Protein AF-M3GC51-F1 (afdb_monomer_lite)

Structure (mmCIF, N/CA/C/O backbone):
data_AF-M3GC51-F1
#
_entry.id   AF-M3GC51-F1
#
loop_
_atom_site.group_PDB
_atom_site.id
_atom_site.type_symbol
_atom_site.label_atom_id
_atom_site.label_alt_id
_atom_site.label_comp_id
_atom_site.label_asym_id
_atom_site.label_entity_id
_atom_site.label_seq_id
_atom_site.pdbx_PDB_ins_code
_atom_site.Cartn_x
_atom_site.Cartn_y
_atom_site.Cartn_z
_atom_site.occupancy
_atom_site.B_iso_or_equiv
_atom_site.auth_seq_id
_atom_site.auth_comp_id
_atom_site.auth_asym_id
_atom_site.auth_atom_id
_atom_site.pdbx_PDB_model_num
ATOM 1 N N . MET A 1 1 ? 0.244 10.131 5.656 1.00 55.28 1 MET A N 1
ATOM 2 C CA . MET A 1 1 ? 1.138 10.269 4.477 1.00 55.28 1 MET A CA 1
ATOM 3 C C . MET A 1 1 ? 2.070 9.063 4.441 1.00 55.28 1 MET A C 1
ATOM 5 O O . MET A 1 1 ? 2.491 8.656 5.513 1.00 55.28 1 MET A O 1
ATOM 9 N N . TYR A 1 2 ? 2.360 8.471 3.277 1.00 65.81 2 TYR A N 1
ATOM 10 C CA . TYR A 1 2 ? 3.345 7.382 3.165 1.00 65.81 2 TYR A CA 1
ATOM 11 C C . TYR A 1 2 ? 4.734 7.994 2.948 1.00 65.81 2 TYR A C 1
ATOM 13 O O . TYR A 1 2 ? 5.008 8.462 1.840 1.00 65.81 2 TYR A O 1
ATOM 21 N N . PRO A 1 3 ? 5.592 8.081 3.981 1.00 68.62 3 PRO A N 1
ATOM 22 C CA . PRO A 1 3 ? 6.885 8.734 3.836 1.00 68.62 3 PRO A CA 1
ATOM 23 C C . PRO A 1 3 ? 7.757 7.942 2.859 1.00 68.62 3 PRO A C 1
ATOM 25 O O . PRO A 1 3 ? 7.885 6.728 2.992 1.00 68.62 3 PRO A O 1
ATOM 28 N N . SER A 1 4 ? 8.350 8.636 1.887 1.00 76.00 4 SER A N 1
ATOM 29 C CA . SER A 1 4 ? 9.283 8.067 0.900 1.00 76.00 4 SER A CA 1
ATOM 30 C C . SER A 1 4 ? 8.676 7.106 -0.139 1.00 76.00 4 SER A C 1
ATOM 32 O O . SER A 1 4 ? 9.431 6.419 -0.825 1.00 76.00 4 SER A O 1
ATOM 34 N N . TYR A 1 5 ? 7.345 7.087 -0.315 1.00 81.25 5 TYR A N 1
ATOM 35 C CA . TYR A 1 5 ? 6.668 6.329 -1.380 1.00 81.25 5 TYR A CA 1
ATOM 36 C C . TYR A 1 5 ? 5.834 7.233 -2.285 1.00 81.25 5 TYR A C 1
ATOM 38 O O . TYR A 1 5 ? 5.100 8.105 -1.822 1.00 81.25 5 TYR A O 1
ATOM 46 N N . ILE A 1 6 ? 5.909 6.973 -3.590 1.00 84.25 6 ILE A N 1
ATOM 47 C CA . ILE A 1 6 ? 5.070 7.601 -4.611 1.00 84.25 6 ILE A CA 1
ATOM 48 C C . ILE A 1 6 ? 4.419 6.485 -5.423 1.00 84.25 6 ILE A C 1
ATOM 50 O O . ILE A 1 6 ? 5.101 5.609 -5.955 1.00 84.25 6 ILE A O 1
ATOM 54 N N . PHE A 1 7 ? 3.092 6.522 -5.522 1.00 86.88 7 PHE A N 1
ATOM 55 C CA . PHE A 1 7 ? 2.324 5.597 -6.349 1.00 86.88 7 PHE A CA 1
ATOM 56 C C . PHE A 1 7 ? 2.286 6.104 -7.790 1.00 86.88 7 PHE A C 1
ATOM 58 O O . PHE A 1 7 ? 1.957 7.264 -8.032 1.00 86.88 7 PHE A O 1
ATOM 65 N N . VAL A 1 8 ? 2.608 5.237 -8.750 1.00 88.56 8 VAL A N 1
ATOM 66 C CA . VAL A 1 8 ? 2.658 5.589 -10.174 1.00 88.56 8 VAL A CA 1
ATOM 67 C C . VAL A 1 8 ? 1.821 4.618 -11.002 1.00 88.56 8 VAL A C 1
ATOM 69 O O . VAL A 1 8 ? 1.807 3.418 -10.739 1.00 88.56 8 VAL A O 1
ATOM 72 N N . LYS A 1 9 ? 1.145 5.138 -12.030 1.00 91.88 9 LYS A N 1
ATOM 73 C CA . LYS A 1 9 ? 0.429 4.347 -13.038 1.00 91.88 9 LYS A CA 1
ATOM 74 C C . LYS A 1 9 ? 1.171 4.477 -14.364 1.00 91.88 9 LYS A C 1
ATOM 76 O O . LYS A 1 9 ? 1.096 5.523 -14.999 1.00 91.88 9 LYS A O 1
ATOM 81 N N . ILE A 1 10 ? 1.927 3.445 -14.732 1.00 93.56 10 ILE A N 1
ATOM 82 C CA . ILE A 1 10 ? 2.868 3.469 -15.862 1.00 93.56 10 ILE A CA 1
ATOM 83 C C . ILE A 1 10 ? 2.901 2.129 -16.600 1.00 93.56 10 ILE A C 1
ATOM 85 O O . ILE A 1 10 ? 2.578 1.085 -16.029 1.00 93.56 10 ILE A O 1
ATOM 89 N N . SER A 1 11 ? 3.397 2.143 -17.835 1.00 95.00 11 SER A N 1
ATOM 90 C CA . SER A 1 11 ? 3.792 0.939 -18.562 1.00 95.00 11 SER A CA 1
ATOM 91 C C . SER A 1 11 ? 5.199 0.533 -18.118 1.00 95.00 11 SER A C 1
ATOM 93 O O . SER A 1 11 ? 6.194 0.986 -18.680 1.00 95.00 11 SER A O 1
ATOM 95 N N . PHE A 1 12 ? 5.310 -0.329 -17.099 1.00 93.81 12 PHE A N 1
ATOM 96 C CA . PHE A 1 12 ? 6.573 -0.596 -16.383 1.00 93.81 12 PHE A CA 1
ATOM 97 C C . PHE A 1 12 ? 7.799 -0.820 -17.291 1.00 93.81 12 PHE A C 1
ATOM 99 O O . PHE A 1 12 ? 8.839 -0.186 -17.113 1.00 93.81 12 PHE A O 1
ATOM 106 N N . PHE A 1 13 ? 7.698 -1.694 -18.297 1.00 94.56 13 PHE A N 1
ATOM 107 C CA . PHE A 1 13 ? 8.840 -2.002 -19.165 1.00 94.56 13 PHE A CA 1
ATOM 108 C C . PHE A 1 13 ? 9.246 -0.854 -20.099 1.00 94.56 13 PHE A C 1
ATOM 110 O O . PHE A 1 13 ? 10.402 -0.807 -20.514 1.00 94.56 13 PHE A O 1
ATOM 117 N N . GLN A 1 14 ? 8.338 0.068 -20.402 1.00 96.69 14 GLN A N 1
ATOM 118 C CA . GLN A 1 14 ? 8.611 1.228 -21.249 1.00 96.69 14 GLN A CA 1
ATOM 119 C C . GLN A 1 14 ? 9.129 2.404 -20.409 1.00 96.69 14 GLN A C 1
ATOM 121 O O . GLN A 1 14 ? 10.102 3.053 -20.781 1.00 96.69 14 GLN A O 1
ATOM 126 N N . ASP A 1 15 ? 8.541 2.617 -19.230 1.00 96.81 15 ASP A N 1
ATOM 127 C CA . ASP A 1 15 ? 8.712 3.858 -18.473 1.00 96.81 15 ASP A CA 1
ATOM 128 C C . ASP A 1 15 ? 9.743 3.775 -17.334 1.00 96.81 15 ASP A C 1
ATOM 130 O O . ASP A 1 15 ? 10.235 4.812 -16.882 1.00 96.81 15 ASP A O 1
ATOM 134 N N . ARG A 1 16 ? 10.113 2.571 -16.855 1.00 94.81 16 ARG A N 1
ATOM 135 C CA . ARG A 1 16 ? 10.922 2.409 -15.622 1.00 94.81 16 ARG A CA 1
ATOM 136 C C . ARG A 1 16 ? 12.227 3.207 -15.608 1.00 94.81 16 ARG A C 1
ATOM 138 O O . ARG A 1 16 ? 12.588 3.754 -14.572 1.00 94.81 16 ARG A O 1
ATOM 145 N N . VAL A 1 17 ? 12.932 3.282 -16.741 1.00 95.88 17 VAL A N 1
ATOM 146 C CA . VAL A 1 17 ? 14.231 3.972 -16.829 1.00 95.88 17 VAL A CA 1
ATOM 147 C C . VAL A 1 17 ? 14.043 5.473 -16.641 1.00 95.88 17 VAL A C 1
ATOM 149 O O . VAL A 1 17 ? 14.757 6.085 -15.856 1.00 95.88 17 VAL A O 1
ATOM 152 N N . LYS A 1 18 ? 13.030 6.046 -17.299 1.00 96.00 18 LYS A N 1
ATOM 153 C CA . LYS A 1 18 ? 12.691 7.466 -17.188 1.00 96.00 18 LYS A CA 1
ATOM 154 C C . LYS A 1 18 ? 12.288 7.836 -15.761 1.00 96.00 18 LYS A C 1
ATOM 156 O O . LYS A 1 18 ? 12.704 8.874 -15.264 1.00 96.00 18 LYS A O 1
ATOM 161 N N . ILE A 1 19 ? 11.499 6.990 -15.096 1.00 94.56 19 ILE A N 1
ATOM 162 C CA . ILE A 1 19 ? 11.063 7.235 -13.714 1.00 94.56 19 ILE A CA 1
ATOM 163 C C . ILE A 1 19 ? 12.244 7.200 -12.737 1.00 94.56 19 ILE A C 1
ATOM 165 O O . ILE A 1 19 ? 12.343 8.079 -11.889 1.00 94.56 19 ILE A O 1
ATOM 169 N N . LEU A 1 20 ? 13.166 6.241 -12.875 1.00 94.69 20 LEU A N 1
ATOM 170 C CA . LEU A 1 20 ? 14.351 6.147 -12.008 1.00 94.69 20 LEU A CA 1
ATOM 171 C C . LEU A 1 20 ? 15.356 7.292 -12.206 1.00 94.69 20 LEU A C 1
ATOM 173 O O . LEU A 1 20 ? 16.203 7.506 -11.350 1.00 94.69 20 LEU A O 1
ATOM 177 N N . GLN A 1 21 ? 15.270 8.030 -13.313 1.00 95.38 21 GLN A N 1
ATOM 178 C CA . GLN A 1 21 ? 16.087 9.223 -13.553 1.00 95.38 21 GLN A CA 1
ATOM 179 C C . GLN A 1 21 ? 15.516 10.488 -12.896 1.00 95.38 21 GLN A C 1
ATOM 181 O O . GLN A 1 21 ? 16.193 11.517 -12.875 1.00 95.38 21 GLN A O 1
ATOM 186 N N . LEU A 1 22 ? 14.280 10.449 -12.383 1.00 93.75 22 LEU A N 1
ATOM 187 C CA . LEU A 1 22 ? 13.689 11.602 -11.712 1.00 93.75 22 LEU A CA 1
ATOM 188 C C . LEU A 1 22 ? 14.444 11.906 -10.406 1.00 93.75 22 LEU A C 1
ATOM 190 O O . LEU A 1 22 ? 14.743 10.982 -9.645 1.00 93.75 22 LEU A O 1
ATOM 194 N N . PRO A 1 23 ? 14.716 13.186 -10.091 1.00 92.94 23 PRO A N 1
ATOM 195 C CA . PRO A 1 23 ? 15.329 13.556 -8.821 1.00 92.94 23 PRO A CA 1
ATOM 196 C C . PRO A 1 23 ? 14.528 13.017 -7.629 1.00 92.94 23 PRO A C 1
ATOM 198 O O . PRO A 1 23 ? 13.319 13.224 -7.538 1.00 92.94 23 PRO A O 1
ATOM 201 N N . GLY A 1 24 ? 15.207 12.320 -6.717 1.00 88.31 24 GLY A N 1
ATOM 202 C CA . GLY A 1 24 ? 14.585 11.704 -5.540 1.00 88.31 24 GLY A CA 1
ATOM 203 C C . GLY A 1 24 ? 13.968 10.321 -5.781 1.00 88.31 24 GLY A C 1
ATOM 204 O O . GLY A 1 24 ? 13.577 9.669 -4.814 1.00 88.31 24 GLY A O 1
ATOM 205 N N . ALA A 1 25 ? 13.917 9.827 -7.024 1.00 91.44 25 ALA A N 1
ATOM 206 C CA . ALA A 1 25 ? 13.561 8.438 -7.289 1.00 91.44 25 ALA A CA 1
ATOM 207 C C . ALA A 1 25 ? 14.728 7.517 -6.905 1.00 91.44 25 ALA A C 1
ATOM 209 O O . ALA A 1 25 ? 15.846 7.682 -7.384 1.00 91.44 25 ALA A O 1
ATOM 210 N N . HIS A 1 26 ? 14.466 6.537 -6.037 1.00 89.50 26 HIS A N 1
ATOM 211 C CA . HIS A 1 26 ? 15.492 5.597 -5.579 1.00 89.50 26 HIS A CA 1
ATOM 212 C C . HIS A 1 26 ? 15.371 4.229 -6.259 1.00 89.50 26 HIS A C 1
ATOM 214 O O . HIS A 1 26 ? 16.309 3.756 -6.891 1.00 89.50 26 HIS A O 1
ATOM 220 N N . HIS A 1 27 ? 14.229 3.554 -6.105 1.00 89.00 27 HIS A N 1
ATOM 221 C CA . HIS A 1 27 ? 13.972 2.238 -6.693 1.00 89.00 27 HIS A CA 1
ATOM 222 C C . HIS A 1 27 ? 12.467 1.951 -6.767 1.00 89.00 27 HIS A C 1
ATOM 224 O O . HIS A 1 27 ? 11.673 2.582 -6.071 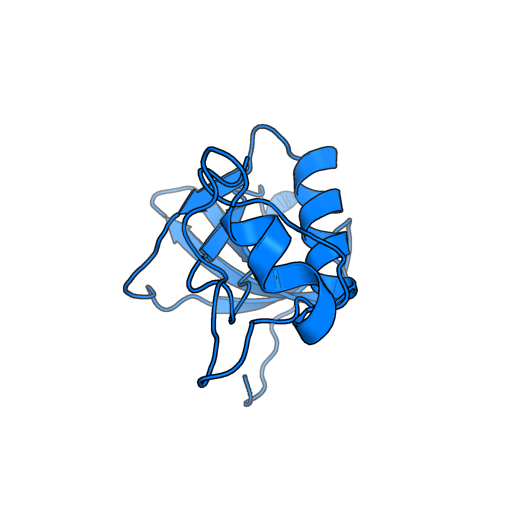1.00 89.00 27 HIS A O 1
ATOM 230 N N . PHE A 1 28 ? 12.081 0.983 -7.601 1.00 90.62 28 PHE A N 1
ATOM 231 C CA . PHE A 1 28 ? 10.747 0.383 -7.541 1.00 90.62 28 PHE A CA 1
ATOM 232 C C . PHE A 1 28 ? 10.695 -0.680 -6.448 1.00 90.62 28 PHE A C 1
ATOM 234 O O . PHE A 1 28 ? 11.692 -1.349 -6.184 1.00 90.62 28 PHE A O 1
ATOM 241 N N . VAL A 1 29 ? 9.517 -0.876 -5.865 1.00 84.81 29 VAL A N 1
ATOM 242 C CA . VAL A 1 29 ? 9.269 -1.963 -4.916 1.00 84.81 29 VAL A CA 1
ATOM 243 C C . VAL A 1 29 ? 9.059 -3.267 -5.679 1.00 84.81 29 VAL A C 1
ATOM 245 O O . VAL A 1 29 ? 8.320 -3.304 -6.666 1.00 84.81 29 VAL A O 1
ATOM 248 N N . PHE A 1 30 ? 9.693 -4.341 -5.212 1.00 84.44 30 PHE A N 1
ATOM 249 C CA . PHE A 1 30 ? 9.554 -5.682 -5.774 1.00 84.44 30 PHE A CA 1
ATOM 250 C C . PHE A 1 30 ? 8.981 -6.640 -4.732 1.00 84.44 30 PHE A C 1
ATOM 252 O O . PHE A 1 30 ? 9.360 -6.600 -3.565 1.00 84.44 30 PHE A O 1
ATOM 259 N N . TYR A 1 31 ? 8.119 -7.547 -5.183 1.00 75.94 31 TYR A N 1
ATOM 260 C CA . TYR A 1 31 ? 7.579 -8.645 -4.394 1.00 75.94 31 TYR A CA 1
ATOM 261 C C . TYR A 1 31 ? 7.754 -9.949 -5.173 1.00 75.94 31 TYR A C 1
ATOM 263 O O . TYR A 1 31 ? 7.415 -10.025 -6.356 1.00 75.94 31 TYR A O 1
ATOM 271 N N . SER A 1 32 ? 8.329 -10.970 -4.535 1.00 80.81 32 SER A N 1
ATOM 272 C CA . SER A 1 32 ? 8.607 -12.271 -5.169 1.00 80.81 32 SER A CA 1
ATOM 273 C C . SER A 1 32 ? 9.374 -12.154 -6.501 1.00 80.81 32 SER A C 1
ATOM 275 O O . SER A 1 32 ? 9.061 -12.825 -7.484 1.00 80.81 32 SER A O 1
ATOM 277 N N . GLY A 1 33 ? 10.362 -11.251 -6.550 1.00 82.69 33 GLY A N 1
ATOM 278 C CA . GLY A 1 33 ? 11.223 -11.029 -7.719 1.00 82.69 33 GLY A CA 1
ATOM 279 C C . GLY A 1 33 ? 10.578 -10.256 -8.878 1.00 82.69 33 GLY A C 1
ATOM 280 O O . GLY A 1 33 ? 11.214 -10.084 -9.916 1.00 82.69 33 GLY A O 1
ATOM 281 N N . LYS A 1 34 ? 9.339 -9.774 -8.729 1.00 86.06 34 LYS A N 1
ATOM 282 C CA . LYS A 1 34 ? 8.614 -9.003 -9.751 1.00 86.06 34 LYS A CA 1
ATOM 283 C C . LYS A 1 34 ? 8.284 -7.601 -9.238 1.00 86.06 34 LYS A C 1
ATOM 285 O O . LYS A 1 34 ? 8.123 -7.445 -8.028 1.00 86.06 34 LYS A O 1
ATOM 290 N N . PRO A 1 35 ? 8.191 -6.580 -10.115 1.00 88.19 35 PRO A N 1
ATOM 291 C CA . PRO A 1 35 ? 7.721 -5.265 -9.691 1.00 88.19 35 PRO A CA 1
ATOM 292 C C . PRO A 1 35 ? 6.345 -5.419 -9.052 1.00 88.19 35 PRO A C 1
ATOM 294 O O . PRO A 1 35 ? 5.480 -6.109 -9.599 1.00 88.19 35 PRO A O 1
ATOM 297 N N . TYR A 1 36 ? 6.160 -4.822 -7.880 1.00 85.62 36 TYR A N 1
ATOM 298 C CA . TYR A 1 36 ? 4.897 -4.953 -7.177 1.00 85.62 36 TYR A CA 1
ATOM 299 C C . TYR A 1 36 ? 3.820 -4.133 -7.890 1.00 85.62 36 TYR A C 1
ATOM 301 O O . TYR A 1 36 ? 3.906 -2.907 -7.974 1.00 85.62 36 TYR A O 1
ATOM 309 N N . VAL A 1 37 ? 2.813 -4.825 -8.423 1.00 86.06 37 VAL A N 1
ATOM 310 C CA . VAL A 1 37 ? 1.609 -4.208 -8.982 1.00 86.06 37 VAL A CA 1
ATOM 311 C C . VAL A 1 37 ? 0.582 -4.141 -7.868 1.00 86.06 37 VAL A C 1
ATOM 313 O O . VAL A 1 37 ? 0.172 -5.171 -7.339 1.00 86.06 37 VAL A O 1
ATOM 316 N N . ILE A 1 38 ? 0.191 -2.924 -7.511 1.00 82.81 38 ILE A N 1
ATOM 317 C CA . ILE A 1 38 ? -0.814 -2.687 -6.478 1.00 82.81 38 ILE A CA 1
ATOM 318 C C . ILE A 1 38 ? -2.192 -2.921 -7.108 1.00 82.81 38 ILE A C 1
ATOM 320 O O . ILE A 1 38 ? -2.483 -2.287 -8.126 1.00 82.81 38 ILE A O 1
ATOM 324 N N . PRO A 1 39 ? -3.031 -3.807 -6.545 1.00 82.44 39 PRO A N 1
ATOM 325 C CA . PRO A 1 39 ? -4.419 -3.952 -6.968 1.00 82.44 39 PRO A CA 1
ATOM 326 C C . PRO A 1 39 ? -5.190 -2.630 -6.851 1.00 82.44 39 PRO A C 1
ATOM 328 O O . PRO A 1 39 ? -4.986 -1.867 -5.905 1.00 82.44 39 PRO A O 1
ATOM 331 N N . ASP A 1 40 ? -6.114 -2.365 -7.776 1.00 82.69 40 ASP A N 1
ATOM 332 C CA . ASP A 1 40 ? -6.925 -1.138 -7.742 1.00 82.69 40 ASP A CA 1
ATOM 333 C C . ASP A 1 40 ? -7.751 -1.026 -6.446 1.00 82.69 40 ASP A C 1
ATOM 335 O O . ASP A 1 40 ? -7.928 0.071 -5.919 1.00 82.69 40 ASP A O 1
ATOM 339 N N . GLU A 1 41 ? -8.201 -2.158 -5.898 1.00 77.06 41 GLU A N 1
ATOM 340 C CA . GLU A 1 41 ? -8.925 -2.242 -4.621 1.00 77.06 41 GLU A CA 1
ATOM 341 C C . GLU A 1 41 ? -8.078 -1.723 -3.449 1.00 77.06 41 GLU A C 1
ATOM 343 O O . GLU A 1 41 ? -8.535 -0.876 -2.678 1.00 77.06 41 GLU A O 1
ATOM 348 N N . ASP A 1 42 ? -6.818 -2.160 -3.368 1.00 75.81 42 ASP A N 1
ATOM 349 C CA . ASP A 1 42 ? -5.860 -1.708 -2.357 1.00 75.81 42 ASP A CA 1
ATOM 350 C C . ASP A 1 42 ? -5.588 -0.206 -2.501 1.00 75.81 42 ASP A C 1
ATOM 352 O O . ASP A 1 42 ? -5.589 0.536 -1.517 1.00 75.81 42 ASP A O 1
ATOM 356 N N . LEU A 1 43 ? -5.390 0.270 -3.734 1.00 79.94 43 LEU A N 1
ATOM 357 C CA . LEU A 1 43 ? -5.118 1.681 -4.004 1.00 79.94 43 LEU A CA 1
ATOM 358 C C . LEU A 1 43 ? -6.324 2.573 -3.677 1.00 79.94 43 LEU A C 1
ATOM 360 O O . LEU A 1 43 ? -6.151 3.671 -3.141 1.00 79.94 43 LEU A O 1
ATOM 364 N N . ASN A 1 44 ? -7.541 2.107 -3.957 1.00 81.56 44 ASN A N 1
ATOM 365 C CA . ASN A 1 44 ? -8.768 2.799 -3.578 1.00 81.56 44 ASN A CA 1
ATOM 366 C C . ASN A 1 44 ? -8.899 2.900 -2.056 1.00 81.56 44 ASN A C 1
ATOM 368 O O . ASN A 1 44 ? -9.214 3.962 -1.525 1.00 81.56 44 ASN A O 1
ATOM 372 N N . LEU A 1 45 ? -8.573 1.832 -1.336 1.00 74.88 45 LEU A N 1
ATOM 373 C CA . LEU A 1 45 ? -8.585 1.853 0.117 1.00 74.88 45 LEU A CA 1
ATOM 374 C C . LEU A 1 45 ? -7.517 2.803 0.688 1.00 74.88 45 LEU A C 1
ATOM 376 O O . LEU A 1 45 ? -7.813 3.546 1.623 1.00 74.88 45 LEU A O 1
ATOM 380 N N . ILE A 1 46 ? -6.318 2.874 0.096 1.00 76.12 46 ILE A N 1
ATOM 381 C CA . ILE A 1 46 ? -5.310 3.883 0.469 1.00 76.12 46 ILE A CA 1
ATOM 382 C C . ILE A 1 46 ? -5.883 5.298 0.332 1.00 76.12 46 ILE A C 1
ATOM 384 O O . ILE A 1 46 ? -5.678 6.124 1.224 1.00 76.12 46 ILE A O 1
ATOM 388 N N . ARG A 1 47 ? -6.616 5.578 -0.753 1.00 79.81 47 ARG A N 1
ATOM 389 C CA . ARG A 1 47 ? -7.279 6.875 -0.958 1.00 79.81 47 ARG A CA 1
ATOM 390 C C . ARG A 1 47 ? -8.332 7.145 0.108 1.00 79.81 47 ARG A C 1
ATOM 392 O O . ARG A 1 47 ? -8.249 8.175 0.765 1.00 79.81 47 ARG A O 1
ATOM 399 N N . ILE A 1 48 ? -9.240 6.198 0.345 1.00 78.12 48 ILE A N 1
ATOM 400 C CA . ILE A 1 48 ? -10.284 6.313 1.373 1.00 78.12 48 ILE A CA 1
ATOM 401 C C . ILE A 1 48 ? -9.665 6.602 2.742 1.00 78.12 48 ILE A C 1
ATOM 403 O O . ILE A 1 48 ? -10.155 7.467 3.467 1.00 78.12 48 ILE A O 1
ATOM 407 N N . PHE A 1 49 ? -8.570 5.919 3.091 1.00 73.50 49 PHE A N 1
ATOM 408 C CA . PHE A 1 49 ? -7.847 6.182 4.330 1.00 73.50 49 PHE A CA 1
ATOM 409 C C . PHE A 1 49 ? -7.362 7.628 4.402 1.00 73.50 49 PHE A C 1
ATOM 411 O O . PHE A 1 49 ? -7.664 8.315 5.378 1.00 73.50 49 PHE A O 1
ATOM 418 N N . LEU A 1 50 ? -6.640 8.085 3.374 1.00 73.81 50 LEU A N 1
ATOM 419 C CA . LEU A 1 50 ? -6.076 9.436 3.310 1.00 73.81 50 LEU A CA 1
ATOM 420 C C . LEU A 1 50 ? -7.149 10.533 3.326 1.00 73.81 50 LEU A C 1
ATOM 422 O O . LEU A 1 50 ? -6.909 11.586 3.906 1.00 73.81 50 LEU A O 1
ATOM 426 N N . GLU A 1 51 ? -8.312 10.290 2.723 1.00 79.75 51 GLU A N 1
ATOM 427 C CA . GLU A 1 51 ? -9.416 11.254 2.649 1.00 79.75 51 GLU A CA 1
ATOM 428 C C . GLU A 1 51 ? -10.269 11.275 3.924 1.00 79.75 51 GLU A C 1
ATOM 430 O O . GLU A 1 51 ? -10.658 12.341 4.393 1.00 79.75 51 GLU A O 1
ATOM 435 N N . THR A 1 52 ? -10.548 10.107 4.510 1.00 72.69 52 THR A N 1
ATOM 436 C CA . THR A 1 52 ? -11.493 9.981 5.634 1.00 72.69 52 THR A CA 1
ATOM 437 C C . THR A 1 52 ? -10.815 10.178 6.990 1.00 72.69 52 THR A C 1
ATOM 439 O O . THR A 1 52 ? -11.430 10.682 7.929 1.00 72.69 52 THR A O 1
ATOM 442 N N . TYR A 1 53 ? -9.546 9.778 7.117 1.00 70.56 53 TYR A N 1
ATOM 443 C CA . TYR A 1 53 ? -8.820 9.795 8.389 1.00 70.56 53 TYR A CA 1
ATOM 444 C C . TYR A 1 53 ? -7.383 10.333 8.263 1.00 70.56 53 TYR A C 1
ATOM 446 O O . TYR A 1 53 ? -6.464 9.699 8.789 1.00 70.56 53 TYR A O 1
ATOM 454 N N . PRO A 1 54 ? -7.148 11.494 7.620 1.00 67.19 54 PRO A N 1
ATOM 455 C CA . PRO A 1 54 ? -5.797 12.005 7.362 1.00 67.19 54 PRO A C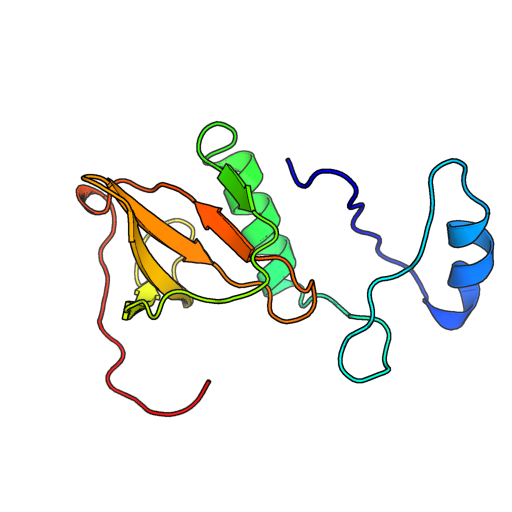A 1
ATOM 456 C C . PRO A 1 54 ? -4.923 12.088 8.626 1.00 67.19 54 PRO A C 1
ATOM 458 O O . PRO A 1 54 ? -3.743 11.738 8.575 1.00 67.19 54 PRO A O 1
ATOM 461 N N . ASP A 1 55 ? -5.522 12.445 9.767 1.00 70.88 55 ASP A N 1
ATOM 462 C CA . ASP A 1 55 ? -4.827 12.640 11.047 1.00 70.88 55 ASP A CA 1
ATOM 463 C C . ASP A 1 55 ? -4.703 11.367 11.904 1.00 70.88 55 ASP A C 1
ATOM 465 O O . ASP A 1 55 ? -4.100 11.396 12.976 1.00 70.88 55 ASP A O 1
ATOM 469 N N . ARG A 1 56 ? -5.288 10.238 11.475 1.00 66.44 56 ARG A N 1
ATOM 470 C CA . ARG A 1 56 ? -5.297 8.975 12.250 1.00 66.44 56 ARG A CA 1
ATOM 471 C C . ARG A 1 56 ? -4.530 7.830 11.588 1.00 66.44 56 ARG A C 1
ATOM 473 O O . ARG A 1 56 ? -4.548 6.703 12.090 1.00 66.44 56 ARG A O 1
ATOM 480 N N . ILE A 1 57 ? -3.855 8.110 10.475 1.00 65.44 57 ILE A N 1
ATOM 481 C CA . ILE A 1 57 ? -3.007 7.145 9.771 1.00 65.44 57 ILE A CA 1
ATOM 482 C C . ILE A 1 57 ? -1.616 7.152 10.394 1.00 65.44 57 ILE A C 1
ATOM 484 O O . ILE A 1 57 ? -0.933 8.177 10.390 1.00 65.44 57 ILE A O 1
ATOM 488 N N . GLN A 1 58 ? -1.163 5.986 10.843 1.00 64.56 58 GLN A N 1
ATOM 489 C CA . GLN A 1 58 ? 0.228 5.752 11.209 1.00 64.56 58 GLN A CA 1
ATOM 490 C C . GLN A 1 58 ? 0.818 4.742 10.223 1.00 64.56 58 GLN A C 1
ATOM 492 O O . GLN A 1 58 ? 0.404 3.590 10.136 1.00 64.56 58 GLN A O 1
ATOM 497 N N . VAL A 1 59 ? 1.783 5.189 9.424 1.00 61.44 59 VAL A N 1
ATOM 498 C CA . VAL A 1 59 ? 2.522 4.292 8.531 1.00 61.44 59 VAL A CA 1
ATOM 499 C C . VAL A 1 59 ? 3.766 3.837 9.278 1.00 61.44 59 VAL A C 1
ATOM 501 O O . VAL A 1 59 ? 4.626 4.660 9.587 1.00 61.44 59 VAL A O 1
ATOM 504 N N . GLU A 1 60 ? 3.862 2.542 9.573 1.00 60.09 60 GLU A N 1
ATOM 505 C CA . GLU A 1 60 ? 5.030 1.954 10.226 1.00 60.09 60 GLU A CA 1
ATOM 506 C C . GLU A 1 60 ? 5.693 0.927 9.305 1.00 60.09 60 GLU A C 1
ATOM 508 O O . GLU A 1 60 ? 5.050 0.046 8.730 1.00 60.09 60 GLU A O 1
ATOM 513 N N . ILE A 1 61 ? 7.017 1.000 9.200 1.00 55.50 61 ILE A N 1
ATOM 514 C CA . ILE A 1 61 ? 7.810 -0.080 8.616 1.00 55.50 61 ILE A CA 1
ATOM 515 C C . ILE A 1 61 ? 7.959 -1.133 9.719 1.00 55.50 61 ILE A C 1
ATOM 517 O O . ILE A 1 61 ? 8.723 -0.933 10.661 1.00 55.50 61 ILE A O 1
ATOM 521 N N . GLN A 1 62 ? 7.185 -2.219 9.660 1.00 54.69 62 GLN A N 1
ATOM 522 C CA . GLN A 1 62 ? 7.308 -3.318 10.623 1.00 54.69 62 GLN A CA 1
ATOM 523 C C . GLN A 1 62 ? 8.057 -4.495 10.005 1.00 54.69 62 GLN A C 1
ATOM 525 O O . GLN A 1 62 ? 7.542 -5.177 9.126 1.00 54.69 62 GLN A O 1
ATOM 530 N N . GLU A 1 63 ? 9.258 -4.766 10.518 1.00 42.88 63 GLU A N 1
ATOM 531 C CA . GLU A 1 63 ? 10.074 -5.921 10.120 1.00 42.88 63 GLU A CA 1
ATOM 532 C C . GLU A 1 63 ? 9.568 -7.246 10.721 1.00 42.88 63 GLU A C 1
ATOM 534 O O . GLU A 1 63 ? 9.878 -8.323 10.211 1.00 42.88 63 GLU A O 1
ATOM 539 N N . ARG A 1 64 ? 8.786 -7.193 11.811 1.00 45.16 64 ARG A N 1
ATOM 540 C CA . ARG A 1 64 ? 8.174 -8.363 12.460 1.00 45.16 64 ARG A CA 1
ATOM 541 C C . ARG A 1 64 ? 6.781 -8.040 12.980 1.00 45.16 64 ARG A C 1
ATOM 543 O O . ARG A 1 64 ? 6.580 -7.049 13.675 1.00 45.16 64 ARG A O 1
ATOM 550 N N . LEU A 1 65 ? 5.840 -8.923 12.663 1.00 50.00 65 LEU A N 1
ATOM 551 C CA . LEU A 1 65 ? 4.449 -8.830 13.087 1.00 50.00 65 LEU A CA 1
ATOM 552 C C . LEU A 1 65 ? 4.291 -9.258 14.548 1.00 50.00 65 LEU A C 1
ATOM 554 O O . LEU A 1 65 ? 4.742 -10.336 14.936 1.00 50.00 65 LEU A O 1
ATOM 558 N N . LEU A 1 66 ? 3.571 -8.454 15.330 1.00 54.91 66 LEU A N 1
ATOM 559 C CA . LEU A 1 66 ? 2.874 -8.975 16.503 1.00 54.91 66 LEU A CA 1
ATOM 560 C C . LEU A 1 66 ? 1.643 -9.746 16.002 1.00 54.91 66 LEU A C 1
ATOM 562 O O . LEU A 1 66 ? 0.932 -9.216 15.149 1.00 54.91 66 LEU A O 1
ATOM 566 N N . PRO A 1 67 ? 1.375 -10.968 16.489 1.00 59.31 67 PRO A N 1
ATOM 567 C CA . PRO A 1 67 ? 0.169 -11.693 16.113 1.00 59.31 67 PRO A CA 1
ATOM 568 C C . PRO A 1 67 ? -1.073 -10.914 16.566 1.00 59.31 67 PRO A C 1
ATOM 570 O O . PRO A 1 67 ? -1.251 -10.650 17.755 1.00 59.31 67 PRO A O 1
ATOM 573 N N . GLY A 1 68 ? -1.923 -10.539 15.615 1.00 66.81 68 GLY A N 1
ATOM 574 C CA . GLY A 1 68 ? -3.209 -9.898 15.849 1.00 66.81 68 GLY A CA 1
ATOM 575 C C . GLY A 1 68 ? -4.390 -10.736 15.361 1.00 66.81 68 GLY A C 1
ATOM 576 O O . GLY A 1 68 ? -4.250 -11.807 14.762 1.00 66.81 68 GLY A O 1
ATOM 577 N N . LYS A 1 69 ? -5.596 -10.245 15.648 1.00 68.38 69 LYS A N 1
ATOM 578 C CA . LYS A 1 69 ? -6.846 -10.929 15.318 1.00 68.38 69 LYS A CA 1
ATOM 579 C C . 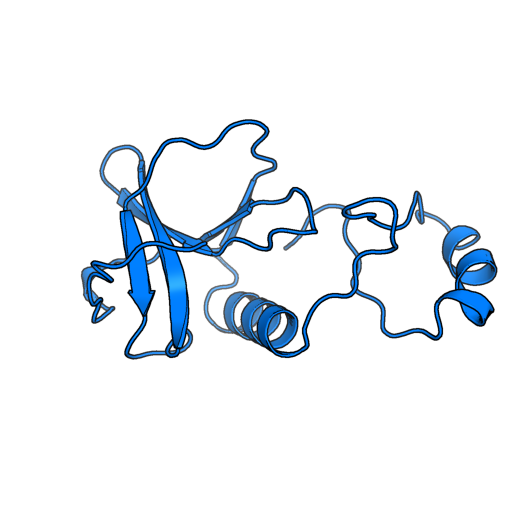LYS A 1 69 ? -7.289 -10.588 13.900 1.00 68.38 69 LYS A C 1
ATOM 581 O O . LYS A 1 69 ? -7.585 -9.434 13.609 1.00 68.38 69 LYS A O 1
ATOM 586 N N . LYS A 1 70 ? -7.371 -11.597 13.036 1.00 73.50 70 LYS A N 1
ATOM 587 C CA . LYS A 1 70 ? -7.853 -11.468 11.655 1.00 73.50 70 LYS A CA 1
ATOM 588 C C . LYS A 1 70 ? -9.364 -11.234 11.634 1.00 73.50 70 LYS A C 1
ATOM 590 O O . LYS A 1 70 ? -10.105 -11.943 12.313 1.00 73.50 70 LYS A O 1
ATOM 595 N N . ILE A 1 71 ? -9.805 -10.240 10.874 1.00 72.19 71 ILE A N 1
ATOM 596 C CA . ILE A 1 71 ? -11.209 -9.830 10.771 1.00 72.19 71 ILE A CA 1
ATOM 597 C C . ILE A 1 71 ? -11.566 -9.444 9.336 1.00 72.19 71 ILE A C 1
ATOM 599 O O . ILE A 1 71 ? -10.701 -9.032 8.561 1.00 72.19 71 ILE A O 1
ATOM 603 N N . LEU A 1 72 ? -12.852 -9.545 9.007 1.00 73.62 72 LEU A N 1
ATOM 604 C CA . LEU A 1 72 ? -13.436 -8.928 7.819 1.00 73.62 72 LEU A CA 1
ATOM 605 C C . LEU A 1 72 ? -14.264 -7.726 8.276 1.00 73.62 72 LEU A C 1
ATOM 607 O O . LEU A 1 72 ? -15.082 -7.835 9.193 1.00 73.62 72 LEU A O 1
ATOM 611 N N . ILE A 1 73 ? -14.039 -6.571 7.662 1.00 71.31 73 ILE A N 1
ATOM 612 C CA . ILE A 1 73 ? -14.827 -5.376 7.952 1.00 71.31 73 ILE A CA 1
ATOM 613 C C . ILE A 1 73 ? -16.123 -5.467 7.140 1.00 71.31 73 ILE A C 1
ATOM 615 O O . ILE A 1 73 ? -16.066 -5.642 5.927 1.00 71.31 73 ILE A O 1
ATOM 619 N N . GLN A 1 74 ? -17.284 -5.369 7.790 1.00 68.75 74 GLN A N 1
ATOM 620 C CA . GLN A 1 74 ? -18.589 -5.542 7.128 1.00 68.75 74 GLN A CA 1
ATOM 621 C C . GLN A 1 74 ? -19.252 -4.218 6.741 1.00 68.75 74 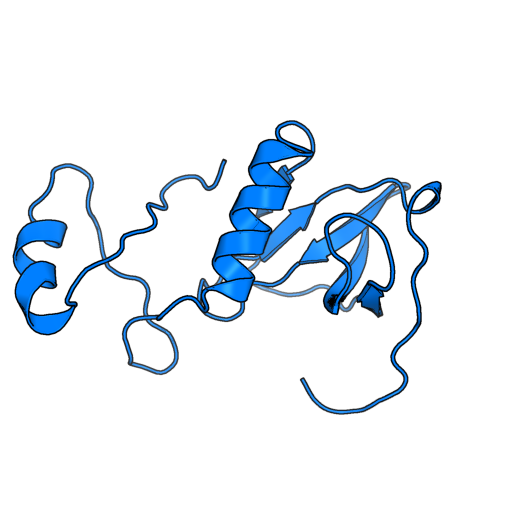GLN A C 1
ATOM 623 O O . GLN A 1 74 ? -19.965 -4.138 5.747 1.00 68.75 74 GLN A O 1
ATOM 628 N N . GLU A 1 75 ? -19.020 -3.165 7.521 1.00 61.62 75 GLU A N 1
ATOM 629 C CA . GLU A 1 75 ? -19.692 -1.880 7.347 1.00 61.62 75 GLU A CA 1
ATOM 630 C C . GLU A 1 75 ? -18.705 -0.715 7.470 1.00 61.62 75 GLU A C 1
ATOM 632 O O . GLU A 1 75 ? -17.644 -0.821 8.090 1.00 61.62 75 GLU A O 1
ATOM 637 N N . GLY A 1 76 ? -19.089 0.423 6.892 1.00 66.00 76 GLY A N 1
ATOM 638 C CA . GLY A 1 76 ? -18.273 1.631 6.865 1.00 66.00 76 GLY A CA 1
ATOM 639 C C . GLY A 1 76 ? -17.325 1.693 5.660 1.00 66.00 76 GLY A C 1
ATOM 640 O O . GLY A 1 76 ? -17.402 0.862 4.756 1.00 66.00 76 GLY A O 1
ATOM 641 N N . PRO A 1 77 ? -16.420 2.685 5.627 1.00 63.91 77 PRO A N 1
ATOM 642 C CA . PRO A 1 77 ? -15.574 2.980 4.463 1.00 63.91 77 PRO A CA 1
ATOM 643 C C . PRO A 1 77 ? -14.605 1.850 4.075 1.00 63.91 77 PRO A C 1
ATOM 645 O O . PRO A 1 77 ? -14.031 1.879 2.992 1.00 63.91 77 PRO A O 1
ATOM 648 N N . PHE A 1 78 ? -14.432 0.852 4.944 1.00 68.50 78 PHE A N 1
ATOM 649 C CA . PHE A 1 78 ? -13.538 -0.287 4.736 1.00 68.50 78 PHE A CA 1
ATOM 650 C C . PHE A 1 78 ? -14.287 -1.619 4.606 1.00 68.50 78 PHE A C 1
ATOM 652 O O . PHE A 1 78 ? -13.670 -2.673 4.737 1.00 68.50 78 PHE A O 1
ATOM 659 N N . ALA A 1 79 ? -15.603 -1.596 4.378 1.00 71.94 79 ALA A N 1
ATOM 660 C CA . ALA A 1 79 ? -16.391 -2.806 4.166 1.00 71.94 79 ALA A CA 1
ATOM 661 C C . ALA A 1 79 ? -15.806 -3.681 3.038 1.00 71.94 79 ALA A C 1
ATOM 663 O O . ALA A 1 79 ? -15.385 -3.174 2.000 1.00 71.94 79 ALA A O 1
ATOM 664 N N . GLY A 1 80 ? -15.771 -4.997 3.252 1.00 73.00 80 GLY A N 1
ATOM 665 C CA . GLY A 1 80 ? -15.196 -5.986 2.336 1.00 73.00 80 GLY A CA 1
ATOM 666 C C . GLY A 1 80 ? -13.698 -6.251 2.525 1.00 73.00 80 GLY A C 1
ATOM 667 O O . GLY A 1 80 ? -13.188 -7.227 1.976 1.00 73.00 80 GLY A O 1
ATOM 668 N N . PHE A 1 81 ? -12.987 -5.453 3.330 1.00 70.44 81 PHE A N 1
ATOM 669 C CA . PHE A 1 81 ? -11.543 -5.617 3.508 1.00 70.44 81 PHE A CA 1
ATOM 670 C C . PHE A 1 81 ? -11.168 -6.534 4.671 1.00 70.44 81 PHE A C 1
ATOM 672 O O . PHE A 1 81 ? -11.728 -6.472 5.770 1.00 70.44 81 PHE A O 1
ATOM 679 N N . LYS A 1 82 ? -10.151 -7.367 4.427 1.00 72.56 82 LYS A N 1
ATOM 680 C CA . LYS A 1 82 ? -9.500 -8.189 5.449 1.00 72.56 82 LYS A CA 1
ATOM 681 C C . LYS A 1 82 ? -8.496 -7.333 6.215 1.00 72.56 82 LYS A C 1
ATOM 683 O O . LYS A 1 82 ? -7.598 -6.741 5.620 1.00 72.56 82 LYS A O 1
ATOM 688 N N . ALA A 1 83 ? -8.620 -7.305 7.532 1.00 70.62 83 ALA A N 1
ATOM 689 C CA . ALA A 1 83 ? -7.750 -6.538 8.410 1.00 70.62 83 ALA A CA 1
ATOM 690 C C . ALA A 1 83 ? -7.261 -7.391 9.584 1.00 70.62 83 ALA A C 1
ATOM 692 O O . ALA A 1 83 ? -7.757 -8.491 9.842 1.00 70.62 83 ALA A O 1
ATOM 693 N N . GLU A 1 84 ? -6.276 -6.873 10.307 1.00 73.44 84 GLU A N 1
ATOM 694 C CA . GLU A 1 84 ? -5.797 -7.469 11.547 1.00 73.44 84 GLU A CA 1
ATOM 695 C C . GLU A 1 84 ? -5.913 -6.451 12.679 1.00 73.44 84 GLU A C 1
ATOM 697 O O . GLU A 1 84 ? -5.383 -5.346 12.595 1.00 73.44 84 GLU A O 1
ATOM 702 N N . ILE A 1 85 ? -6.624 -6.804 13.747 1.00 68.88 85 ILE A N 1
ATOM 703 C CA . ILE A 1 85 ? -6.698 -5.978 14.949 1.00 68.88 85 ILE A CA 1
ATOM 704 C C . ILE A 1 85 ? -5.485 -6.296 15.807 1.00 68.88 85 ILE A C 1
ATOM 706 O O . ILE A 1 85 ? -5.301 -7.443 16.227 1.00 68.88 85 ILE A O 1
ATOM 710 N N . ILE A 1 86 ? -4.720 -5.265 16.146 1.00 68.25 86 ILE A N 1
ATOM 711 C CA . ILE A 1 86 ? -3.754 -5.340 17.239 1.00 68.25 86 ILE A CA 1
ATOM 712 C C . ILE A 1 86 ? -4.191 -4.415 18.363 1.00 68.25 86 ILE A C 1
ATOM 714 O O . ILE A 1 86 ? -4.762 -3.342 18.151 1.00 68.25 86 ILE A O 1
ATOM 718 N N . GLN A 1 87 ? -3.906 -4.835 19.586 1.00 64.06 87 GLN A N 1
ATOM 719 C CA . GLN A 1 87 ? -4.073 -3.989 20.751 1.00 64.06 87 GLN A CA 1
ATOM 720 C C . GLN A 1 87 ? -2.705 -3.428 21.129 1.00 64.06 87 GLN A C 1
ATOM 722 O O . GLN A 1 87 ? -1.792 -4.181 21.465 1.00 64.06 87 GLN A O 1
ATOM 727 N N . ARG A 1 88 ? -2.550 -2.103 21.053 1.00 61.97 88 ARG A N 1
ATOM 728 C CA . ARG A 1 88 ? -1.349 -1.405 21.522 1.00 61.97 88 ARG A CA 1
ATOM 729 C C . ARG A 1 88 ? -1.742 -0.518 22.694 1.00 61.97 88 ARG A C 1
ATOM 731 O O . ARG A 1 88 ? -2.509 0.428 22.547 1.00 61.97 88 ARG A O 1
ATOM 738 N N . LYS A 1 89 ? -1.193 -0.822 23.873 1.00 65.25 89 LYS A N 1
ATOM 739 C CA . LYS A 1 89 ? -1.552 -0.165 25.143 1.00 65.25 89 LYS A CA 1
ATOM 740 C C . LYS A 1 89 ? -3.070 -0.279 25.413 1.00 65.25 89 LYS A C 1
ATOM 742 O O . LYS A 1 89 ? -3.581 -1.394 25.471 1.00 65.25 89 LYS A O 1
ATOM 747 N N . ASN A 1 90 ? -3.770 0.852 25.555 1.00 59.81 90 ASN A N 1
ATOM 748 C CA . ASN A 1 90 ? -5.216 0.948 25.804 1.00 59.81 90 ASN A CA 1
ATOM 749 C C . ASN A 1 90 ? -6.046 1.270 24.550 1.00 59.81 90 ASN A C 1
ATOM 751 O O . ASN A 1 90 ? -7.265 1.397 24.648 1.00 59.81 90 ASN A O 1
ATOM 755 N N . GLU A 1 91 ? -5.416 1.386 23.381 1.00 61.88 91 GLU A N 1
ATOM 756 C CA . GLU A 1 91 ? -6.104 1.685 22.128 1.00 61.88 91 GLU A CA 1
ATOM 757 C C . GLU A 1 91 ? -6.128 0.438 21.244 1.00 61.88 91 GLU A C 1
ATOM 759 O O . GLU A 1 91 ? -5.132 -0.278 21.082 1.00 61.88 91 GLU A O 1
ATOM 764 N N . LYS A 1 92 ? -7.303 0.144 20.686 1.00 62.78 92 LYS A N 1
ATOM 765 C CA . LYS A 1 92 ? -7.426 -0.887 19.660 1.00 62.78 92 LYS A CA 1
ATOM 766 C C . LYS A 1 92 ? -7.141 -0.230 18.316 1.00 62.78 92 LYS A C 1
ATOM 768 O O . LYS A 1 92 ? -7.756 0.776 17.986 1.00 62.78 92 LYS A O 1
ATOM 773 N N . GLN A 1 93 ? -6.201 -0.789 17.565 1.00 65.44 93 GLN A N 1
ATOM 774 C CA . GLN A 1 93 ? -5.830 -0.302 16.242 1.00 65.44 93 GLN A CA 1
ATOM 775 C C . GLN A 1 93 ? -6.235 -1.339 15.202 1.00 65.44 93 GLN A C 1
ATOM 777 O O . GLN A 1 93 ? -6.077 -2.544 15.417 1.00 65.44 93 GLN A O 1
ATOM 782 N N . ILE A 1 94 ? -6.746 -0.868 14.067 1.00 65.56 94 ILE A N 1
ATOM 783 C CA . ILE A 1 94 ? -7.002 -1.723 12.915 1.00 65.56 94 ILE A CA 1
ATOM 784 C C . ILE A 1 94 ? -5.823 -1.569 11.971 1.00 65.56 94 ILE A C 1
ATOM 786 O O . ILE A 1 94 ? -5.501 -0.477 11.508 1.00 65.56 94 ILE A O 1
ATOM 790 N N . ILE A 1 95 ? -5.162 -2.680 11.686 1.00 67.38 95 ILE A N 1
ATOM 791 C CA . ILE A 1 95 ? -4.112 -2.726 10.686 1.00 67.38 95 ILE A CA 1
ATOM 792 C C . ILE A 1 95 ? -4.712 -3.198 9.380 1.00 67.38 95 ILE A C 1
ATOM 794 O O . ILE A 1 95 ? -5.278 -4.292 9.311 1.00 67.38 95 ILE A O 1
ATOM 798 N N . VAL A 1 96 ? -4.485 -2.416 8.329 1.00 65.50 96 VAL A N 1
ATOM 799 C CA . VAL A 1 96 ? -4.691 -2.873 6.960 1.00 65.50 96 VAL A CA 1
ATOM 800 C C . VAL A 1 96 ? -3.330 -3.143 6.333 1.00 65.50 96 VAL A C 1
ATOM 802 O O . VAL A 1 96 ? -2.452 -2.285 6.264 1.00 65.50 96 VAL A O 1
ATOM 805 N N . LYS A 1 97 ? -3.118 -4.395 5.934 1.00 63.28 97 LYS A N 1
ATOM 806 C CA . LYS A 1 97 ? -1.841 -4.843 5.381 1.00 63.28 97 LYS A CA 1
ATOM 807 C C . LYS A 1 97 ? -1.857 -4.675 3.869 1.00 63.28 97 LYS A C 1
ATOM 809 O O . LYS A 1 97 ? -2.778 -5.157 3.222 1.00 63.28 97 LYS A O 1
ATOM 814 N N . PHE A 1 98 ? -0.793 -4.088 3.327 1.00 64.38 98 PHE A N 1
ATOM 815 C CA . PHE A 1 98 ? -0.513 -4.074 1.891 1.00 64.38 98 PHE A CA 1
ATOM 816 C C . PHE A 1 98 ? 0.659 -5.024 1.621 1.00 64.38 98 PHE A C 1
ATOM 818 O O . PHE A 1 98 ? 1.820 -4.610 1.692 1.00 64.38 98 PHE A O 1
ATOM 825 N N . PRO A 1 99 ? 0.391 -6.320 1.385 1.00 55.62 99 PRO A N 1
ATOM 826 C CA . PRO A 1 99 ? 1.392 -7.377 1.512 1.00 55.62 99 PRO A CA 1
ATOM 827 C C . PRO A 1 99 ? 2.637 -7.193 0.638 1.00 55.62 99 PRO A C 1
ATOM 829 O O . PRO A 1 99 ? 3.722 -7.575 1.066 1.00 55.62 99 PRO A O 1
ATOM 832 N N . GLY A 1 100 ? 2.538 -6.583 -0.547 1.00 56.31 100 GLY A N 1
ATOM 833 C CA . GLY A 1 100 ? 3.716 -6.416 -1.404 1.00 56.31 100 GLY A CA 1
ATOM 834 C C . GLY A 1 100 ? 4.465 -5.093 -1.294 1.00 56.31 100 GLY A C 1
ATOM 835 O O . GLY A 1 100 ? 5.396 -4.882 -2.065 1.00 56.31 100 GLY A O 1
ATOM 836 N N . MET A 1 101 ? 4.130 -4.222 -0.337 1.00 60.94 101 MET A N 1
ATOM 837 C CA . MET A 1 101 ? 4.931 -3.019 -0.073 1.00 60.94 101 MET A CA 1
ATOM 838 C C . MET A 1 101 ? 6.007 -3.214 1.007 1.00 60.94 101 MET A C 1
ATOM 840 O O . MET A 1 101 ? 6.743 -2.275 1.293 1.00 60.94 101 MET A O 1
ATOM 844 N N . ASN A 1 102 ? 6.091 -4.398 1.635 1.00 57.12 102 ASN A N 1
ATOM 845 C CA . ASN A 1 102 ? 6.869 -4.633 2.867 1.00 57.12 102 ASN A CA 1
ATOM 846 C C . ASN A 1 102 ? 6.639 -3.535 3.936 1.00 57.12 102 ASN A C 1
ATOM 848 O O . ASN A 1 102 ? 7.484 -3.252 4.782 1.00 57.12 102 ASN A O 1
ATOM 852 N N . LEU A 1 103 ? 5.475 -2.893 3.844 1.00 59.06 103 LEU A N 1
ATOM 853 C CA . LEU A 1 103 ? 5.001 -1.774 4.632 1.00 59.06 103 LEU A CA 1
ATOM 854 C C . LEU A 1 103 ? 3.697 -2.210 5.260 1.00 59.06 103 LEU A C 1
ATOM 856 O O . LEU A 1 103 ? 2.854 -2.845 4.618 1.00 59.06 103 LEU A O 1
ATOM 860 N N . MET A 1 104 ? 3.516 -1.808 6.506 1.00 58.44 104 MET A N 1
ATOM 861 C CA . MET A 1 104 ? 2.278 -2.028 7.209 1.00 58.44 104 MET A CA 1
ATOM 862 C C . MET A 1 104 ? 1.640 -0.674 7.489 1.00 58.44 104 MET A C 1
ATOM 864 O O . MET A 1 104 ? 2.223 0.183 8.152 1.00 58.44 104 MET A O 1
ATOM 868 N N . THR A 1 105 ? 0.429 -0.472 6.984 1.00 60.62 105 THR A N 1
ATOM 869 C CA . THR A 1 105 ? -0.335 0.732 7.302 1.00 60.62 105 THR A CA 1
ATOM 870 C C . THR A 1 105 ? -1.278 0.397 8.436 1.00 60.62 105 THR A C 1
ATOM 872 O O . THR A 1 105 ? -2.208 -0.394 8.288 1.00 60.62 105 THR A O 1
ATOM 875 N N . SER A 1 106 ? -1.042 0.989 9.598 1.00 61.59 106 SER A N 1
ATOM 876 C CA . SER A 1 106 ? -1.982 0.902 10.702 1.00 61.59 106 SER A CA 1
ATOM 877 C C . SER A 1 106 ? -2.822 2.168 10.744 1.00 61.59 106 SER A C 1
ATOM 879 O O . SER A 1 106 ? -2.350 3.288 10.538 1.00 61.59 106 SER A O 1
ATOM 881 N N . VAL A 1 107 ? -4.111 2.002 11.001 1.00 62.34 107 VAL A N 1
ATOM 882 C CA . VAL A 1 107 ? -4.988 3.132 11.269 1.00 62.34 107 VAL A CA 1
ATOM 883 C C . VAL A 1 107 ? -5.599 2.928 12.638 1.00 62.34 107 VAL A C 1
ATOM 885 O O . VAL A 1 107 ? -6.184 1.890 12.960 1.00 62.34 107 VAL A O 1
ATOM 888 N N . THR A 1 108 ? -5.422 3.934 13.488 1.00 61.38 108 THR A N 1
ATOM 889 C CA . THR A 1 108 ? -6.036 3.920 14.811 1.00 61.38 108 THR A CA 1
ATOM 890 C C . THR A 1 108 ? -7.487 4.338 14.640 1.00 61.38 108 THR A C 1
ATOM 892 O O . THR A 1 108 ? -7.798 5.517 14.470 1.00 61.38 108 THR A O 1
ATOM 895 N N . LEU A 1 109 ? -8.376 3.349 14.622 1.00 61.00 109 LEU A N 1
ATOM 896 C CA . LEU A 1 109 ? -9.817 3.550 14.557 1.00 61.00 109 LEU A CA 1
ATOM 897 C C . LEU A 1 109 ? -10.418 3.201 15.917 1.00 61.00 109 LEU A C 1
ATOM 899 O O . LEU A 1 109 ? -10.082 2.170 16.497 1.00 61.00 109 LEU A O 1
ATOM 903 N N . ASP A 1 110 ? -11.328 4.039 16.414 1.00 59.44 110 ASP A N 1
ATOM 904 C CA . ASP A 1 110 ? -12.121 3.672 17.585 1.00 59.44 110 ASP A CA 1
ATOM 905 C C . ASP A 1 110 ? -13.089 2.556 17.173 1.00 59.44 110 ASP A C 1
ATOM 907 O O . ASP A 1 110 ? -14.042 2.772 16.427 1.00 59.44 110 ASP A O 1
ATOM 911 N N . ILE A 1 111 ? -12.824 1.338 17.644 1.00 54.94 111 ILE A N 1
ATOM 912 C CA . ILE A 1 111 ? -13.612 0.144 17.315 1.00 54.94 111 ILE A CA 1
ATOM 913 C C . ILE A 1 111 ? -15.095 0.298 17.676 1.00 54.94 111 ILE A C 1
ATOM 915 O O . ILE A 1 111 ? -15.926 -0.394 17.095 1.00 54.94 111 ILE A O 1
ATOM 919 N N . LYS A 1 112 ? -15.464 1.231 18.565 1.00 55.97 112 LYS A N 1
ATOM 920 C CA . LYS A 1 112 ? -16.873 1.505 18.882 1.00 55.97 112 LYS A CA 1
ATOM 921 C C . LYS A 1 112 ? -17.699 1.934 17.665 1.00 55.97 112 LYS A C 1
ATOM 923 O O . LYS A 1 112 ? -18.913 1.766 17.694 1.00 55.97 112 LYS A O 1
ATOM 928 N N . THR A 1 113 ? -17.075 2.466 16.612 1.00 50.03 113 THR A N 1
ATOM 929 C CA . THR A 1 113 ? -17.783 2.903 15.397 1.00 50.03 113 THR A CA 1
ATOM 930 C C . THR A 1 113 ? -17.800 1.857 14.284 1.00 50.03 113 THR A C 1
ATOM 932 O O . THR A 1 113 ? -18.319 2.142 13.208 1.00 50.03 113 THR A O 1
ATOM 935 N N . LEU A 1 114 ? -17.222 0.671 14.495 1.00 53.53 114 LEU A N 1
ATOM 936 C CA . LEU A 1 114 ? -17.064 -0.341 13.452 1.00 53.53 114 LEU A CA 1
ATOM 937 C C . LEU A 1 114 ? -17.781 -1.632 13.840 1.00 53.53 114 LEU A C 1
ATOM 939 O O . LEU A 1 114 ? -17.516 -2.211 14.893 1.00 53.53 114 LEU A O 1
ATOM 943 N N . LYS A 1 115 ? -18.666 -2.114 12.962 1.00 54.34 115 LYS A N 1
ATOM 944 C CA . LYS A 1 115 ? -19.194 -3.476 13.061 1.00 54.34 115 LYS A CA 1
ATOM 945 C C . LYS A 1 115 ? -18.186 -4.434 12.435 1.00 54.34 115 LYS A C 1
ATOM 947 O O . LYS A 1 115 ? -17.877 -4.339 11.248 1.00 54.34 115 L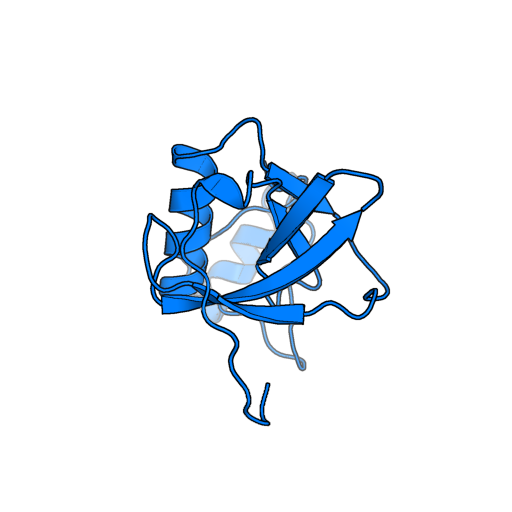YS A O 1
ATOM 952 N N . LEU A 1 116 ? -17.641 -5.318 13.263 1.00 59.44 116 LEU A N 1
ATOM 953 C CA . LEU A 1 116 ? -16.577 -6.249 12.899 1.00 59.44 116 LEU A CA 1
ATOM 954 C C . LEU A 1 116 ? -17.109 -7.676 13.017 1.00 59.44 116 LEU A C 1
ATOM 956 O O . LEU A 1 116 ? -17.704 -8.012 14.040 1.00 59.44 116 LEU A O 1
ATOM 960 N N . GLU A 1 117 ? -16.852 -8.512 12.012 1.00 54.88 117 GLU A N 1
ATOM 961 C CA . GLU A 1 117 ? -17.088 -9.954 12.099 1.00 54.88 117 GLU A CA 1
ATOM 962 C C . GLU A 1 117 ? -15.768 -10.724 12.110 1.00 54.88 117 GLU A C 1
ATOM 964 O O . GLU A 1 117 ? -14.802 -10.422 11.397 1.00 54.88 117 GLU A O 1
ATOM 969 N N . GLU A 1 118 ? -15.731 -11.744 12.961 1.00 54.28 118 GLU A N 1
ATOM 970 C CA . GLU A 1 118 ? -14.597 -12.647 13.073 1.00 54.28 118 GLU A CA 1
ATOM 971 C C . GLU A 1 118 ? -14.639 -13.648 11.927 1.00 54.28 118 GLU A C 1
ATOM 973 O O . GLU A 1 118 ? -15.588 -14.417 11.789 1.00 54.28 118 GLU A O 1
ATOM 978 N N . THR A 1 119 ? -13.587 -13.680 11.115 1.00 48.31 119 THR A N 1
ATOM 979 C CA . THR A 1 119 ? -13.432 -14.739 10.119 1.00 48.31 119 THR A CA 1
ATOM 980 C C . THR A 1 119 ? -12.735 -15.935 10.767 1.00 48.31 119 THR A C 1
ATOM 982 O O . THR A 1 119 ? -11.513 -15.986 10.895 1.00 48.31 119 THR A O 1
ATOM 985 N N . LEU A 1 120 ? -13.534 -16.919 11.193 1.00 44.91 120 LEU A N 1
ATOM 986 C CA . LEU A 1 120 ? -13.075 -18.272 11.519 1.00 44.91 120 LEU A CA 1
ATOM 987 C C . LEU A 1 120 ? -12.813 -19.019 10.206 1.00 44.91 120 LEU A C 1
ATOM 989 O O . LEU A 1 120 ? -13.706 -19.659 9.659 1.00 44.91 120 LEU A O 1
ATOM 993 N N . GLY A 1 121 ? -11.607 -18.916 9.652 1.00 38.66 121 GLY A N 1
ATOM 994 C CA . GLY A 1 121 ? -11.310 -19.634 8.415 1.00 38.66 121 GLY A CA 1
ATOM 995 C C . GLY A 1 121 ? -9.897 -19.438 7.899 1.00 38.66 121 GLY A C 1
ATOM 996 O O . GLY A 1 121 ? -9.489 -18.329 7.572 1.00 38.66 121 GLY A O 1
ATOM 997 N N . SER A 1 122 ? -9.174 -20.554 7.841 1.00 43.72 122 SER A N 1
ATOM 998 C CA . SER A 1 122 ? -7.867 -20.746 7.216 1.00 43.72 122 SER A CA 1
ATOM 999 C C . SER A 1 122 ? -7.745 -20.065 5.845 1.00 43.72 122 SER A C 1
ATOM 1001 O O . SER A 1 122 ? -8.683 -20.096 5.053 1.00 43.72 122 SER A O 1
ATOM 1003 N N . ASN A 1 123 ? -6.529 -19.585 5.563 1.00 42.78 123 ASN A N 1
ATOM 1004 C CA . ASN A 1 123 ? -5.986 -19.096 4.284 1.00 42.78 123 ASN A CA 1
ATOM 1005 C C . ASN A 1 123 ? -5.948 -17.565 4.130 1.00 42.78 123 ASN A C 1
ATOM 1007 O O . ASN A 1 123 ? -6.857 -16.916 3.607 1.00 42.78 123 ASN A O 1
ATOM 1011 N N . PHE A 1 124 ? -4.820 -17.024 4.599 1.00 39.84 124 PHE A N 1
ATOM 1012 C CA . PHE A 1 124 ? -4.152 -15.877 3.989 1.00 39.84 124 PHE A CA 1
ATOM 1013 C C . PHE A 1 124 ? -3.131 -16.420 2.998 1.00 39.84 124 PHE A C 1
ATOM 1015 O O . PHE A 1 124 ? -2.517 -17.455 3.352 1.00 39.84 124 PHE A O 1
#

Secondary structure (DSSP, 8-state):
--TT-------HHHHHHHHHTSTT-----EETTEE-PPPHHHHHHHHHHHHH-GGGEEEE--SSPPP-EEEEE-SSTTTT-EEEEEEETTEEEEEEEEGGGTEEEEE---GGG--EEE------

Radius of gyration: 16.07 Å; chains: 1; bounding box: 36×34×47 Å

pLDDT: mean 70.9, std 14.61, range [38.66, 96.81]

Sequence (124 aa):
MYPSYIFVKISFFQDRVKILQLPGAHHFVFYSGKPYVIPDEDLNLIRIFLETYPDRIQVEIQERLLPGKKILIQEGPFAGFKAEIIQRKNEKQIIVKFPGMNLMTSVTLDIKTLKLEETLGSNF

InterPro domains:
  IPR006645 NusG-lik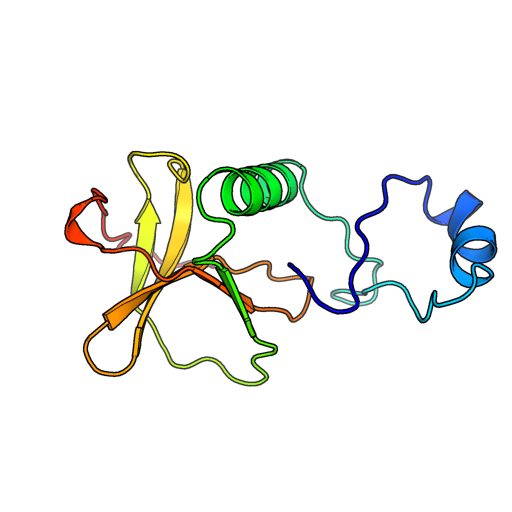e, N-terminal [PF02357] (1-47)
  IPR036735 NusG, N-terminal domain superfamily [G3DSA:3.30.70.940] (1-116)
  IPR036735 NusG, N-terminal domain superfamily [SSF82679] (1-51)
  IPR043425 NusG-like [PTHR30265] (1-116)

Organism: NCBI:txid1193007

Foldseek 3Di:
DAPLDDDDDDPCVVCVVVQCPDPSRDHAFDDPNHRDDQDPLNVVLVVLCCVVPVPFKDKDLDPDDDDFAWWAFCDDPRHRAIWGWDDDDPFIKIWHDRPRRSIIIIGRDRCVVTDIDHDPDDDD